Protein AF-A0A769UZX9-F1 (afdb_monomer_lite)

Organism: Escherichia coli (NCBI:txid562)

pLDDT: mean 79.29, std 15.83, range [40.47, 95.81]

Sequence (117 aa):
MFLEQRARLQSSISVSRTNDTASRFNRLGETQKKVIILLANEAAQRFKDLPSLTHSHLTMPFEQFSSQDKVSLMLGIKRLAELAAALPWEFPDYAAPRLEIQALRESQPPAPDGAVN

Foldseek 3Di:
DVVVVVVVVVVVVVVVVVVVVLVVLQPDDLVVQVQLLVQLQVQCVVPPPADRDDPVVSNDRLVPDDPRRNVSSVSSVVVVVVVVVVDDPDDDPVPPPPVVVVVVVPPDDDDPDDDDD

Radius of gyration: 25.11 Å; chains: 1; bounding box: 41×79×64 Å

Structure (mmCIF, N/CA/C/O backbone):
data_AF-A0A769UZX9-F1
#
_entry.id   AF-A0A769UZX9-F1
#
loop_
_atom_site.group_PDB
_atom_site.id
_atom_site.type_symbol
_atom_site.label_atom_id
_atom_site.label_alt_id
_atom_site.label_comp_id
_atom_site.label_asym_id
_atom_site.label_entity_id
_atom_site.label_seq_id
_atom_site.pdbx_PDB_ins_code
_atom_site.Cartn_x
_atom_site.Cartn_y
_atom_site.Cartn_z
_atom_site.occupancy
_atom_site.B_iso_or_equiv
_atom_site.auth_seq_id
_atom_site.auth_comp_id
_atom_site.auth_asym_id
_atom_site.auth_atom_id
_atom_site.pdbx_PDB_model_num
ATOM 1 N N . MET A 1 1 ? -11.303 30.445 16.606 1.00 62.53 1 MET A N 1
ATOM 2 C CA . MET A 1 1 ? -11.593 30.565 15.157 1.00 62.53 1 MET A CA 1
ATOM 3 C C . MET A 1 1 ? -10.493 30.001 14.251 1.00 62.53 1 MET A C 1
ATOM 5 O O . MET A 1 1 ? -10.783 29.066 13.518 1.00 62.53 1 MET A O 1
ATOM 9 N N . PHE A 1 2 ? -9.239 30.478 14.301 1.00 75.69 2 PHE A N 1
ATOM 10 C CA . PHE A 1 2 ? -8.169 29.979 13.408 1.00 75.69 2 PHE A CA 1
ATOM 11 C C . PHE A 1 2 ? -7.859 28.476 13.578 1.00 75.69 2 PHE A C 1
ATOM 13 O O . PHE A 1 2 ? -7.693 27.752 12.599 1.00 75.69 2 PHE A O 1
ATOM 20 N N . LEU A 1 3 ? -7.849 27.979 14.822 1.00 79.50 3 LEU A N 1
ATOM 21 C CA . LEU A 1 3 ? -7.608 26.560 15.123 1.00 79.50 3 LEU A CA 1
ATOM 22 C C . LEU A 1 3 ? -8.689 25.631 14.545 1.00 79.50 3 LEU A C 1
ATOM 24 O O . LEU A 1 3 ? -8.361 24.578 14.006 1.00 79.50 3 LEU A O 1
ATOM 28 N N . GLU A 1 4 ? -9.960 26.036 14.584 1.00 78.25 4 GLU A N 1
ATOM 29 C CA . GLU A 1 4 ? -11.067 25.258 14.009 1.00 78.25 4 GLU A CA 1
ATOM 30 C C . GLU A 1 4 ? -11.031 25.253 12.480 1.00 78.25 4 GLU A C 1
ATOM 32 O O . GLU A 1 4 ? -11.254 24.214 11.860 1.00 78.25 4 GLU A O 1
ATOM 37 N N . GLN A 1 5 ? -10.710 26.390 11.853 1.00 75.06 5 GLN A N 1
ATOM 38 C CA . GLN A 1 5 ? -10.542 26.464 10.399 1.00 75.06 5 GLN A CA 1
ATOM 39 C C . GLN A 1 5 ? -9.368 25.599 9.926 1.00 75.06 5 GLN A C 1
ATOM 41 O O . GLN A 1 5 ? -9.503 24.865 8.947 1.00 75.06 5 GLN A O 1
ATOM 46 N N . ARG A 1 6 ? -8.247 25.607 10.659 1.00 83.94 6 ARG A N 1
ATOM 47 C CA . ARG A 1 6 ? -7.102 24.729 10.389 1.00 83.94 6 ARG A CA 1
ATOM 48 C C . ARG A 1 6 ? -7.471 23.252 10.533 1.00 83.94 6 ARG A C 1
ATOM 50 O O . ARG A 1 6 ? -7.119 22.467 9.658 1.00 83.94 6 ARG A O 1
ATOM 57 N N . ALA A 1 7 ? -8.199 22.879 11.587 1.00 80.44 7 ALA A N 1
ATOM 58 C CA . ALA A 1 7 ? -8.655 21.504 11.789 1.00 80.44 7 ALA A CA 1
ATOM 59 C C . ALA A 1 7 ? -9.590 21.036 10.658 1.00 80.44 7 ALA A C 1
ATOM 61 O O . ALA A 1 7 ? -9.431 19.931 10.140 1.00 80.44 7 ALA A O 1
ATOM 62 N N . ARG A 1 8 ? -10.513 21.897 10.203 1.00 76.19 8 ARG A N 1
ATOM 63 C CA . ARG A 1 8 ? -11.393 21.615 9.053 1.00 76.19 8 ARG A CA 1
ATOM 64 C C . ARG A 1 8 ? -10.611 21.444 7.750 1.00 76.19 8 ARG A C 1
ATOM 66 O O . ARG A 1 8 ? -10.872 20.497 7.012 1.00 76.19 8 ARG A O 1
ATOM 73 N N . LEU A 1 9 ? -9.634 22.312 7.484 1.00 80.31 9 LEU A N 1
ATOM 74 C CA . LEU A 1 9 ? -8.758 22.205 6.312 1.00 80.31 9 LEU A CA 1
ATOM 75 C C . LEU A 1 9 ? -7.918 20.925 6.343 1.00 80.31 9 LEU A C 1
ATOM 77 O O . LEU A 1 9 ? -7.874 20.202 5.351 1.00 80.31 9 LEU A O 1
ATOM 81 N N . GLN A 1 10 ? -7.299 20.604 7.481 1.00 74.19 10 GLN A N 1
ATOM 82 C CA . GLN A 1 10 ? -6.534 19.366 7.641 1.00 74.19 10 GLN A CA 1
ATOM 83 C C . GLN A 1 10 ? -7.408 18.127 7.446 1.00 74.19 10 GLN A C 1
ATOM 85 O O . GLN A 1 10 ? -6.978 17.192 6.772 1.00 74.19 10 GLN A O 1
ATOM 90 N N . SER A 1 11 ? -8.633 18.132 7.975 1.00 70.19 11 SER A N 1
ATOM 91 C CA . SER A 1 11 ? -9.599 17.052 7.766 1.00 70.19 11 SER A CA 1
ATOM 92 C C . SER A 1 11 ? -9.962 16.905 6.285 1.00 70.19 11 SER A C 1
ATOM 94 O O . SER A 1 11 ? -9.799 15.827 5.722 1.00 70.19 11 SER A O 1
ATOM 96 N N . SER A 1 12 ? -10.330 17.999 5.610 1.00 63.50 12 SER A N 1
ATOM 97 C CA . SER A 1 12 ? -10.696 17.986 4.185 1.00 63.50 12 SER A CA 1
ATOM 98 C C . SER A 1 12 ? -9.555 17.499 3.278 1.00 63.50 12 SER A C 1
ATOM 100 O O . SER A 1 12 ? -9.758 16.659 2.395 1.00 63.50 12 SER A O 1
ATOM 102 N N . ILE A 1 13 ? -8.324 17.952 3.541 1.00 74.44 13 ILE A N 1
ATOM 103 C CA . ILE A 1 13 ? -7.129 17.505 2.811 1.00 74.44 13 ILE A CA 1
ATOM 104 C C . ILE A 1 13 ? -6.856 16.022 3.075 1.00 74.44 13 ILE A C 1
ATOM 106 O O . ILE A 1 13 ? -6.533 15.281 2.146 1.00 74.44 13 ILE A O 1
ATOM 110 N N . SER A 1 14 ? -6.992 15.580 4.327 1.00 66.62 14 SER A N 1
ATOM 111 C CA . SER A 1 14 ? -6.783 14.178 4.696 1.00 66.62 14 SER A CA 1
ATOM 112 C C . SER A 1 14 ? -7.794 13.271 4.001 1.00 66.62 14 SER A C 1
ATOM 114 O O . SER A 1 14 ? -7.386 12.277 3.414 1.00 66.62 14 SER A O 1
ATOM 116 N N . VAL A 1 15 ? -9.075 13.657 3.985 1.00 68.19 15 VAL A N 1
ATOM 117 C CA . VAL A 1 15 ? -10.159 12.932 3.301 1.00 68.19 15 VAL A CA 1
ATOM 118 C C . VAL A 1 15 ? -9.928 12.873 1.790 1.00 68.19 15 VAL A C 1
ATOM 120 O O . VAL A 1 15 ? -10.098 11.823 1.176 1.00 68.19 15 VAL A O 1
ATOM 123 N N . SER A 1 16 ? -9.487 13.975 1.180 1.00 66.50 16 SER A N 1
ATOM 124 C CA . SER A 1 16 ? -9.192 14.008 -0.258 1.00 66.50 16 SER A CA 1
ATOM 125 C C . SER A 1 16 ? -8.027 13.077 -0.620 1.00 66.50 16 SER A C 1
ATOM 127 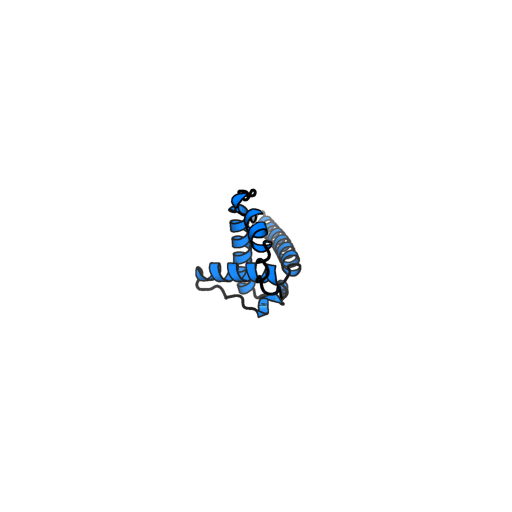O O . SER A 1 16 ? -8.099 12.338 -1.599 1.00 66.50 16 SER A O 1
ATOM 129 N N . ARG A 1 17 ? -6.965 13.060 0.198 1.00 69.06 17 ARG A N 1
ATOM 130 C CA . ARG A 1 17 ? -5.795 12.188 -0.006 1.00 69.06 17 ARG A CA 1
ATOM 131 C C . ARG A 1 17 ? -6.095 10.712 0.235 1.00 69.06 17 ARG A C 1
ATOM 133 O O . ARG A 1 17 ? -5.590 9.865 -0.501 1.00 69.06 17 ARG A O 1
ATOM 140 N N . THR A 1 18 ? -6.885 10.385 1.255 1.00 67.12 18 THR A N 1
ATOM 141 C CA . THR A 1 18 ? -7.283 8.995 1.506 1.00 67.12 18 THR A CA 1
ATOM 142 C C . THR A 1 18 ? -8.203 8.477 0.408 1.00 67.12 18 THR A C 1
ATOM 144 O O . THR A 1 18 ? -8.027 7.337 -0.007 1.00 67.12 18 THR A O 1
ATOM 147 N N . ASN A 1 19 ? -9.098 9.311 -0.131 1.00 71.00 19 ASN A N 1
ATOM 148 C CA . ASN A 1 19 ? -9.940 8.954 -1.275 1.00 71.00 19 ASN A CA 1
ATOM 149 C C . ASN A 1 19 ? -9.112 8.689 -2.553 1.00 71.00 19 ASN A C 1
ATOM 151 O O . ASN A 1 19 ? -9.324 7.684 -3.236 1.00 71.00 19 ASN A O 1
ATOM 155 N N . ASP A 1 20 ? -8.100 9.522 -2.834 1.00 83.25 20 ASP A N 1
ATOM 156 C CA . ASP A 1 20 ? -7.156 9.275 -3.939 1.00 83.25 20 ASP A CA 1
ATOM 157 C C . ASP A 1 20 ? -6.386 7.956 -3.747 1.00 83.25 20 ASP A C 1
ATOM 159 O O . ASP A 1 20 ? -6.302 7.128 -4.655 1.00 83.25 20 ASP A O 1
ATOM 163 N N . THR A 1 21 ? -5.883 7.713 -2.535 1.00 84.56 21 THR A N 1
ATOM 164 C CA . THR A 1 21 ? -5.135 6.489 -2.208 1.00 84.56 21 THR A CA 1
ATOM 165 C C . THR A 1 21 ? -6.006 5.240 -2.347 1.00 84.56 21 THR A C 1
ATOM 167 O O . THR A 1 21 ? -5.566 4.258 -2.943 1.00 84.56 21 THR A O 1
ATOM 170 N N . ALA A 1 22 ? -7.247 5.286 -1.854 1.00 86.75 22 ALA A N 1
ATOM 171 C CA . ALA A 1 22 ? -8.215 4.197 -1.957 1.00 86.75 22 ALA A CA 1
ATOM 172 C C . ALA A 1 22 ? -8.522 3.861 -3.421 1.00 86.75 22 ALA A C 1
ATOM 174 O O . ALA A 1 22 ? -8.373 2.716 -3.853 1.00 86.75 22 ALA A O 1
ATOM 175 N N . SER A 1 23 ? -8.840 4.886 -4.216 1.00 88.31 23 SER A N 1
ATOM 176 C CA . SER A 1 23 ? -9.125 4.750 -5.646 1.00 88.31 23 SER A CA 1
ATOM 177 C C . SER A 1 23 ? -7.948 4.149 -6.412 1.00 88.31 23 SER A C 1
ATOM 179 O O . SER A 1 23 ? -8.132 3.277 -7.262 1.00 88.31 23 SER A O 1
ATOM 181 N N . ARG A 1 24 ? -6.722 4.586 -6.107 1.00 90.38 24 ARG A N 1
ATOM 182 C CA . ARG A 1 24 ? -5.504 4.076 -6.746 1.00 90.38 24 ARG A CA 1
ATOM 183 C C . ARG A 1 24 ? -5.206 2.643 -6.333 1.00 90.38 24 ARG A C 1
ATOM 185 O O . ARG A 1 24 ? -4.927 1.833 -7.208 1.00 90.38 24 ARG A O 1
ATOM 192 N N . PHE A 1 25 ? -5.315 2.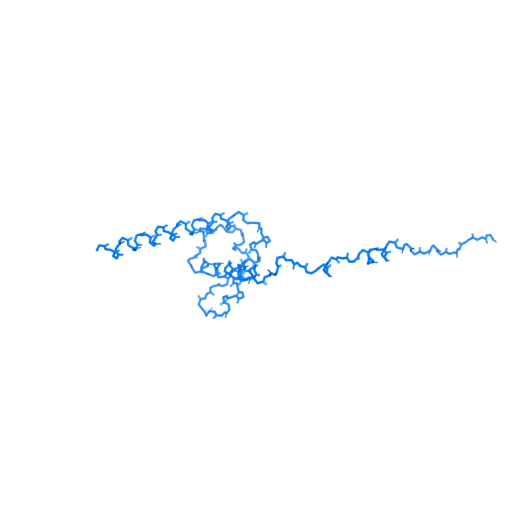316 -5.046 1.00 91.31 25 PHE A N 1
ATOM 193 C CA . PHE A 1 25 ? -5.110 0.955 -4.549 1.00 91.31 25 PHE A CA 1
ATOM 194 C C . PHE A 1 25 ? -6.110 -0.032 -5.160 1.00 91.31 25 PHE A C 1
ATOM 196 O O . PHE A 1 25 ? -5.724 -1.112 -5.605 1.00 91.31 25 PHE A O 1
ATOM 203 N N . ASN A 1 26 ? -7.384 0.356 -5.249 1.00 92.75 26 ASN A N 1
ATOM 204 C CA . ASN A 1 26 ? -8.440 -0.486 -5.805 1.00 92.75 26 ASN A CA 1
ATOM 205 C C . ASN A 1 26 ? -8.213 -0.827 -7.289 1.00 92.75 26 ASN A C 1
ATOM 207 O O . ASN A 1 26 ? -8.604 -1.910 -7.719 1.00 92.75 26 ASN A O 1
ATOM 211 N N . ARG A 1 27 ? -7.531 0.043 -8.048 1.00 93.56 27 ARG A N 1
ATOM 212 C CA . ARG A 1 27 ? -7.166 -0.178 -9.461 1.00 93.56 27 ARG A CA 1
ATOM 213 C C . ARG A 1 27 ? -5.951 -1.086 -9.664 1.00 93.56 27 ARG A C 1
ATOM 215 O O . ARG A 1 27 ? -5.701 -1.498 -10.793 1.00 93.56 27 ARG A O 1
ATOM 222 N N . LEU A 1 28 ? -5.177 -1.368 -8.615 1.00 93.38 28 LEU A N 1
ATOM 223 C CA . LEU A 1 28 ? -3.982 -2.201 -8.732 1.00 93.38 28 LEU A CA 1
ATOM 224 C C . LEU A 1 28 ? -4.344 -3.660 -9.017 1.00 93.38 28 LEU A C 1
ATOM 226 O O . LEU A 1 28 ? -5.283 -4.214 -8.439 1.00 93.38 28 LEU A O 1
ATOM 230 N N . GLY A 1 29 ? -3.538 -4.300 -9.863 1.00 93.19 29 GLY A N 1
ATOM 231 C CA . GLY A 1 29 ? -3.604 -5.741 -10.081 1.00 93.19 29 GLY A CA 1
ATOM 232 C C . GLY A 1 29 ? -3.118 -6.5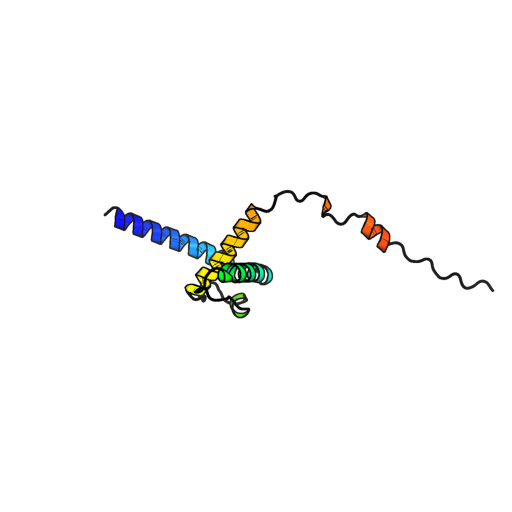27 -8.860 1.00 93.19 29 GLY A C 1
ATOM 233 O O . GLY A 1 29 ? -2.421 -6.001 -7.989 1.00 93.19 29 GLY A O 1
ATOM 234 N N . GLU A 1 30 ? -3.438 -7.818 -8.809 1.00 93.00 30 GLU A N 1
ATOM 235 C CA . GLU A 1 30 ? -3.105 -8.680 -7.669 1.00 93.00 30 GLU A CA 1
ATOM 236 C C . GLU A 1 30 ? -1.597 -8.709 -7.367 1.00 93.00 30 GLU A C 1
ATOM 238 O O . GLU A 1 30 ? -1.197 -8.556 -6.215 1.00 93.00 30 GLU A O 1
ATOM 243 N N . THR A 1 31 ? -0.745 -8.816 -8.392 1.00 93.12 31 THR A N 1
ATOM 244 C CA . THR A 1 31 ? 0.721 -8.805 -8.236 1.00 93.12 31 THR A CA 1
ATOM 245 C C . THR A 1 31 ? 1.219 -7.521 -7.576 1.00 93.12 31 THR A C 1
ATOM 247 O O . THR A 1 31 ? 2.0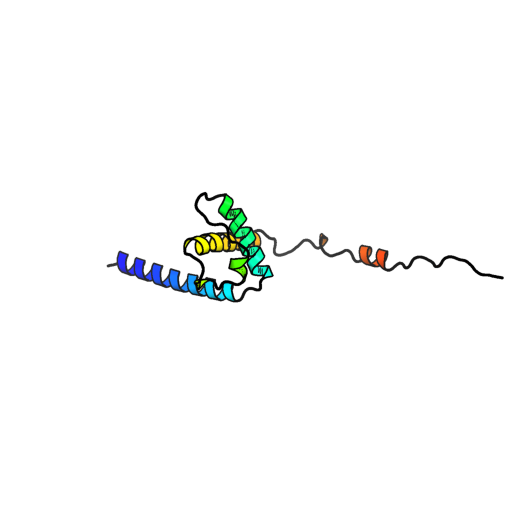48 -7.565 -6.672 1.00 93.12 31 THR A O 1
ATOM 250 N N . GLN A 1 32 ? 0.680 -6.369 -7.981 1.00 93.12 32 GLN A N 1
ATOM 251 C CA . GLN A 1 32 ? 1.051 -5.071 -7.412 1.00 93.12 32 GLN A CA 1
ATOM 252 C C . GLN A 1 32 ? 0.600 -4.971 -5.950 1.00 93.12 32 GLN A C 1
ATOM 254 O O . GLN A 1 32 ? 1.369 -4.545 -5.089 1.00 93.12 32 GLN A O 1
ATOM 259 N N . LYS A 1 33 ? -0.619 -5.434 -5.645 1.00 94.88 33 LYS A N 1
ATOM 260 C CA . LYS A 1 33 ? -1.130 -5.495 -4.269 1.00 94.88 33 LYS A CA 1
ATOM 261 C C . LYS A 1 33 ? -0.295 -6.425 -3.385 1.00 94.88 33 LYS A C 1
ATOM 263 O O . LYS A 1 33 ? -0.013 -6.062 -2.248 1.00 94.88 33 LYS A O 1
ATOM 268 N N . LYS A 1 34 ? 0.165 -7.571 -3.904 1.00 95.81 34 LYS A N 1
ATOM 269 C CA . LYS A 1 34 ? 1.062 -8.499 -3.188 1.00 95.81 34 LYS A CA 1
ATOM 270 C C . LYS A 1 34 ? 2.360 -7.822 -2.766 1.00 95.81 34 LYS A C 1
ATOM 272 O O . LYS A 1 34 ? 2.753 -7.963 -1.613 1.00 95.81 34 LYS A O 1
ATOM 277 N N . VAL A 1 35 ? 2.991 -7.062 -3.662 1.00 94.75 35 VAL A N 1
ATOM 278 C CA . VAL A 1 35 ? 4.220 -6.316 -3.340 1.00 94.75 35 VAL A CA 1
ATOM 279 C C . VAL A 1 35 ? 3.968 -5.321 -2.207 1.00 94.75 35 VAL A C 1
ATOM 281 O O . VAL A 1 35 ? 4.725 -5.289 -1.241 1.00 94.75 35 VAL A O 1
ATOM 284 N N . ILE A 1 36 ? 2.880 -4.551 -2.281 1.00 94.88 36 ILE A N 1
ATOM 285 C CA . ILE A 1 36 ? 2.532 -3.581 -1.233 1.00 94.88 36 ILE A CA 1
ATOM 286 C C . ILE A 1 36 ? 2.277 -4.281 0.105 1.00 94.88 36 ILE A C 1
ATOM 288 O O . ILE A 1 36 ? 2.781 -3.826 1.127 1.00 94.88 36 ILE A O 1
ATOM 292 N N . ILE A 1 37 ? 1.529 -5.387 0.109 1.00 95.06 37 ILE A N 1
ATOM 293 C CA . ILE A 1 37 ? 1.235 -6.168 1.319 1.00 95.06 37 ILE A CA 1
ATOM 294 C C . ILE A 1 37 ? 2.508 -6.774 1.920 1.00 95.06 37 ILE A C 1
ATOM 296 O O . ILE A 1 37 ? 2.687 -6.739 3.135 1.00 95.06 37 ILE A O 1
ATOM 300 N N . LEU A 1 38 ? 3.420 -7.286 1.093 1.00 95.44 38 LEU A N 1
ATOM 301 C CA . LEU A 1 38 ? 4.701 -7.816 1.556 1.00 95.44 38 LEU A CA 1
ATOM 302 C C . LEU A 1 38 ? 5.524 -6.729 2.260 1.00 95.44 38 LEU A C 1
ATOM 304 O O . LEU A 1 38 ? 6.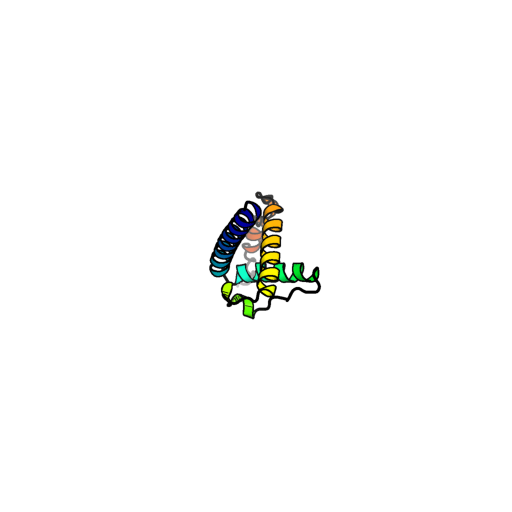003 -6.940 3.372 1.00 95.44 38 LEU A O 1
ATOM 308 N N . LEU A 1 39 ? 5.639 -5.555 1.633 1.00 94.56 39 LEU A N 1
ATOM 309 C CA . LEU A 1 39 ? 6.343 -4.405 2.202 1.00 94.56 39 LEU A CA 1
ATOM 310 C C . LEU A 1 39 ? 5.653 -3.875 3.464 1.00 94.56 39 LEU A C 1
ATOM 312 O O . LEU A 1 39 ? 6.327 -3.477 4.411 1.00 94.56 39 LEU A O 1
ATOM 316 N N . ALA A 1 40 ? 4.319 -3.883 3.494 1.00 95.06 40 ALA A N 1
ATOM 317 C CA . ALA A 1 40 ? 3.540 -3.526 4.674 1.00 95.06 40 ALA A CA 1
ATOM 318 C C . ALA A 1 40 ? 3.863 -4.455 5.845 1.00 95.06 40 ALA A C 1
ATOM 320 O O . ALA A 1 40 ? 4.129 -3.975 6.942 1.00 95.06 40 ALA A O 1
ATOM 321 N N . ASN A 1 41 ? 3.897 -5.766 5.602 1.00 94.81 41 ASN A N 1
ATOM 322 C CA . ASN A 1 41 ? 4.173 -6.762 6.631 1.00 94.81 41 ASN A CA 1
ATOM 323 C C . ASN A 1 41 ? 5.615 -6.694 7.138 1.00 94.81 41 ASN A C 1
ATOM 325 O O . ASN A 1 41 ? 5.813 -6.736 8.348 1.00 94.81 41 ASN A O 1
ATOM 329 N N . GLU A 1 42 ? 6.613 -6.543 6.256 1.00 94.00 42 GLU A N 1
ATOM 330 C CA . GLU A 1 42 ? 8.009 -6.336 6.684 1.00 94.00 42 GLU A CA 1
ATOM 331 C C . GLU A 1 42 ? 8.122 -5.096 7.567 1.00 94.00 42 GLU A C 1
ATOM 333 O O . GLU A 1 42 ? 8.693 -5.144 8.655 1.00 94.00 42 GLU A O 1
ATOM 338 N N . ALA A 1 43 ? 7.518 -3.988 7.145 1.00 90.94 43 ALA A N 1
ATOM 339 C CA . ALA A 1 43 ? 7.624 -2.753 7.894 1.00 90.94 43 ALA A CA 1
ATOM 340 C C . ALA A 1 43 ? 6.839 -2.807 9.213 1.00 90.94 43 ALA A C 1
ATOM 342 O O . ALA A 1 43 ? 7.293 -2.244 10.212 1.00 90.94 43 ALA A O 1
ATOM 343 N N . ALA A 1 44 ? 5.701 -3.508 9.236 1.00 89.50 44 ALA A N 1
ATOM 344 C CA . ALA A 1 44 ? 4.891 -3.725 10.428 1.00 89.50 44 ALA A CA 1
ATOM 345 C C . ALA A 1 44 ? 5.629 -4.544 11.494 1.00 89.50 44 ALA A C 1
ATOM 347 O O . ALA A 1 44 ? 5.395 -4.302 12.670 1.00 89.50 44 ALA A O 1
ATOM 348 N N . GLN A 1 45 ? 6.595 -5.407 11.142 1.00 87.88 45 GLN A N 1
ATOM 349 C CA . GLN A 1 45 ? 7.415 -6.129 12.136 1.00 87.88 45 GLN A CA 1
ATOM 350 C C . GLN A 1 45 ? 8.162 -5.197 13.102 1.00 87.88 45 GLN A C 1
ATOM 352 O O . GLN A 1 45 ? 8.516 -5.599 14.209 1.00 87.88 45 GLN A O 1
ATOM 357 N N . ARG A 1 46 ? 8.398 -3.940 12.709 1.00 87.62 46 ARG A N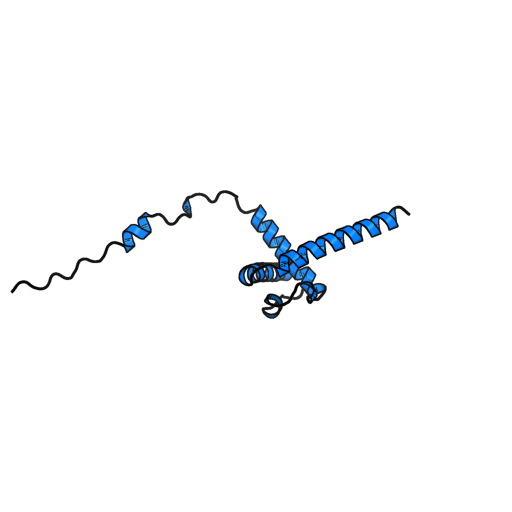 1
ATOM 358 C CA . ARG A 1 46 ? 9.054 -2.930 13.554 1.00 87.62 46 ARG A CA 1
ATOM 359 C C . ARG A 1 46 ? 8.098 -2.271 14.554 1.00 87.62 46 ARG A C 1
ATOM 361 O O . ARG A 1 46 ? 8.553 -1.537 15.428 1.00 87.62 46 ARG A O 1
ATOM 368 N N . PHE A 1 47 ? 6.795 -2.528 14.443 1.00 86.00 47 PHE A N 1
ATOM 369 C CA . PHE A 1 47 ? 5.742 -1.954 15.273 1.00 86.00 47 PHE A CA 1
ATOM 370 C C . PHE A 1 47 ? 4.941 -3.080 15.937 1.00 86.00 47 PHE A C 1
ATOM 372 O O . PHE A 1 47 ? 4.285 -3.865 15.264 1.00 86.00 47 PHE A O 1
ATOM 379 N N . LYS A 1 48 ? 4.961 -3.156 17.273 1.00 77.94 48 LYS A N 1
ATOM 380 C CA . LYS A 1 48 ? 4.331 -4.265 18.020 1.00 77.94 48 LYS A CA 1
ATOM 381 C C . LYS A 1 48 ? 2.810 -4.376 17.848 1.00 77.94 48 LYS A C 1
ATOM 383 O O . LYS A 1 48 ? 2.277 -5.462 18.037 1.00 77.94 48 LYS A O 1
ATOM 388 N N . ASP A 1 49 ? 2.142 -3.290 17.467 1.00 85.44 49 ASP A N 1
ATOM 389 C CA . ASP A 1 49 ? 0.677 -3.189 17.496 1.00 85.44 49 ASP A CA 1
ATOM 390 C C . ASP A 1 49 ? 0.030 -3.169 16.102 1.00 85.44 49 ASP A C 1
ATOM 392 O O . ASP A 1 49 ? -1.167 -2.899 15.982 1.00 85.44 49 ASP A O 1
ATOM 396 N N . LEU A 1 50 ? 0.804 -3.403 15.034 1.00 87.81 50 LEU A N 1
ATOM 397 C CA . LEU A 1 50 ? 0.272 -3.385 13.672 1.00 87.81 50 LEU A CA 1
ATOM 398 C C . LEU A 1 50 ? -0.117 -4.788 13.189 1.00 87.81 50 LEU A C 1
ATOM 400 O O . LEU A 1 50 ? 0.694 -5.715 13.272 1.00 87.81 50 LEU A O 1
ATOM 404 N N . PRO A 1 51 ? -1.337 -4.958 12.642 1.00 90.12 51 PRO A N 1
ATOM 405 C CA . PRO A 1 51 ? -1.770 -6.235 12.104 1.00 90.12 51 PRO A CA 1
ATOM 406 C C . PRO A 1 51 ? -0.993 -6.575 10.832 1.00 90.12 51 PRO A C 1
ATOM 408 O O . PRO A 1 51 ? -0.655 -5.702 10.024 1.00 90.12 51 PRO A O 1
ATOM 411 N N . SER A 1 52 ? -0.744 -7.871 10.649 1.00 91.94 52 SER A N 1
ATOM 412 C CA . SER A 1 52 ? -0.210 -8.414 9.402 1.00 91.94 52 SER A CA 1
ATOM 413 C C . SER A 1 52 ? -1.331 -8.598 8.385 1.00 91.94 52 SER A C 1
ATOM 415 O O . SER A 1 52 ? -2.353 -9.223 8.665 1.00 91.94 52 SER A O 1
ATOM 417 N N . LEU A 1 53 ? -1.109 -8.100 7.176 1.00 93.69 53 LEU A N 1
ATOM 418 C CA . LEU A 1 53 ? -2.023 -8.234 6.054 1.00 93.69 53 LEU A CA 1
ATOM 419 C C . LEU A 1 53 ? -1.848 -9.610 5.400 1.00 93.69 53 LEU A C 1
ATOM 421 O O . LEU A 1 53 ? -0.755 -10.011 5.001 1.00 93.69 53 LEU A O 1
ATOM 425 N N . THR A 1 54 ? -2.941 -10.350 5.285 1.00 92.75 54 THR A N 1
ATOM 426 C CA . THR A 1 54 ? -2.989 -11.706 4.715 1.00 92.75 54 THR A CA 1
ATOM 427 C C . THR A 1 54 ? -3.502 -11.715 3.270 1.00 92.75 54 THR A C 1
ATOM 429 O O . THR A 1 54 ? -3.929 -10.692 2.735 1.00 92.75 54 THR A O 1
ATOM 432 N N . HIS A 1 55 ? -3.533 -12.896 2.643 1.00 89.81 55 HIS A N 1
ATOM 433 C CA . HIS A 1 55 ? -4.043 -13.090 1.280 1.00 89.81 55 HIS A CA 1
ATOM 434 C C . HIS A 1 55 ? -5.482 -12.579 1.070 1.00 89.81 55 HIS A C 1
ATOM 436 O O . HIS A 1 55 ? -5.802 -12.094 -0.012 1.00 89.81 55 HIS A O 1
ATOM 442 N N . SER A 1 56 ? -6.349 -12.628 2.089 1.00 91.38 56 SER A N 1
ATOM 443 C CA . SER A 1 56 ? -7.734 -12.136 1.984 1.00 91.38 56 SER A CA 1
ATOM 444 C C . SER A 1 56 ? -7.819 -10.640 1.667 1.00 91.38 56 SER A C 1
ATOM 446 O O . SER A 1 56 ? -8.796 -10.187 1.077 1.00 91.38 56 SER A O 1
ATOM 448 N N . HIS A 1 57 ? -6.781 -9.873 2.002 1.00 93.25 57 HIS A N 1
ATOM 449 C CA . HIS A 1 57 ? -6.714 -8.438 1.737 1.00 93.25 57 HIS A CA 1
ATOM 450 C C . HIS A 1 57 ? -6.424 -8.113 0.262 1.00 93.25 57 HIS A C 1
ATOM 452 O O . HIS A 1 57 ? -6.603 -6.975 -0.158 1.00 93.25 57 HIS A O 1
ATOM 458 N N . LEU A 1 58 ? -6.003 -9.087 -0.557 1.00 92.31 58 LEU A N 1
ATOM 459 C CA . LEU A 1 58 ? -5.712 -8.864 -1.982 1.00 92.31 58 LEU A CA 1
ATOM 460 C C . LEU A 1 58 ? -6.971 -8.581 -2.807 1.00 92.31 58 LEU A C 1
ATOM 462 O O . LEU A 1 58 ? -6.956 -7.743 -3.712 1.00 92.31 58 LEU A O 1
ATOM 466 N N . THR A 1 59 ? -8.056 -9.283 -2.486 1.00 91.38 59 THR A N 1
ATOM 467 C CA . THR A 1 59 ? -9.355 -9.163 -3.161 1.00 91.38 59 THR A CA 1
ATOM 468 C C . THR A 1 59 ? -10.263 -8.132 -2.500 1.00 91.38 59 THR A C 1
ATOM 470 O O . THR A 1 59 ? -11.295 -7.773 -3.059 1.00 91.38 59 THR A O 1
ATOM 473 N N . MET A 1 60 ? -9.889 -7.655 -1.313 1.00 92.44 60 MET A N 1
ATOM 474 C CA . MET A 1 60 ? -10.667 -6.694 -0.546 1.00 92.44 60 MET A CA 1
ATOM 475 C C . MET A 1 60 ? -10.477 -5.274 -1.114 1.00 92.44 60 MET A C 1
ATOM 477 O O . MET A 1 60 ? -9.343 -4.871 -1.395 1.00 92.44 60 MET A O 1
ATOM 481 N N . PRO A 1 61 ? -11.554 -4.492 -1.301 1.00 92.00 61 PRO A N 1
ATOM 482 C CA . PRO A 1 61 ? -11.441 -3.072 -1.609 1.00 92.00 61 PRO A CA 1
ATOM 483 C C . PRO A 1 61 ? -10.956 -2.300 -0.377 1.00 92.00 61 PRO A C 1
ATOM 485 O O . PRO A 1 61 ? -11.301 -2.643 0.754 1.00 92.00 61 PRO A O 1
ATOM 488 N N . PHE A 1 62 ? -10.174 -1.241 -0.590 1.00 91.12 62 PHE A N 1
ATOM 489 C CA . PHE A 1 62 ? -9.529 -0.443 0.459 1.00 91.12 62 PHE A CA 1
ATOM 490 C C . PHE A 1 62 ? -10.493 -0.008 1.571 1.00 91.12 62 PHE A C 1
ATOM 492 O O . PHE A 1 62 ? -10.142 0.031 2.747 1.00 91.12 62 PHE A O 1
ATOM 499 N N . GLU A 1 63 ? -11.730 0.318 1.215 1.00 91.62 63 GLU A N 1
ATOM 500 C CA . GLU A 1 63 ? -12.764 0.807 2.118 1.00 91.62 63 GLU A CA 1
ATOM 501 C C . GLU A 1 63 ? -13.096 -0.209 3.216 1.00 91.62 63 GLU A C 1
ATOM 503 O O . GLU A 1 63 ? -13.312 0.199 4.360 1.00 91.62 63 GLU A O 1
ATOM 508 N N . GLN A 1 64 ? -13.059 -1.504 2.887 1.00 93.12 64 GLN A N 1
ATOM 509 C CA . GLN A 1 64 ? -13.390 -2.615 3.785 1.00 93.12 64 GLN A CA 1
ATOM 510 C C . GLN A 1 64 ? -12.272 -2.956 4.779 1.00 93.12 64 GLN A C 1
ATOM 512 O O . GLN A 1 64 ? -12.512 -3.697 5.729 1.00 93.12 64 GLN A O 1
ATOM 517 N N . PHE A 1 65 ? -11.072 -2.396 4.607 1.00 92.94 65 PHE A N 1
ATOM 518 C CA . PHE A 1 65 ? -9.975 -2.597 5.548 1.00 92.94 65 PHE A CA 1
ATOM 519 C C . PHE A 1 65 ? -10.309 -1.936 6.887 1.00 92.94 65 PHE A C 1
ATOM 521 O O . PHE A 1 65 ? -10.845 -0.815 6.931 1.00 92.94 65 PHE A O 1
ATOM 528 N N . SER A 1 66 ? -9.931 -2.592 7.986 1.00 93.19 66 SER A N 1
ATOM 529 C CA . SER A 1 66 ? -10.013 -1.971 9.304 1.00 93.19 66 SER A CA 1
ATOM 530 C C . SER A 1 66 ? -9.085 -0.754 9.383 1.00 93.19 66 SER A C 1
ATOM 532 O O . SER A 1 66 ? -8.169 -0.576 8.575 1.00 93.19 66 SER A O 1
ATOM 534 N N . SER A 1 67 ? -9.302 0.113 10.372 1.00 91.44 67 SER A N 1
ATOM 535 C CA . SER A 1 67 ? -8.432 1.276 10.573 1.00 91.44 67 SER A CA 1
ATOM 536 C C . SER A 1 67 ? -6.971 0.874 10.791 1.00 91.44 67 SER A C 1
ATOM 538 O O . SER A 1 67 ? -6.082 1.555 10.290 1.00 91.44 67 SER A O 1
ATOM 540 N N . GLN A 1 68 ? -6.714 -0.237 11.489 1.00 91.81 68 GLN A N 1
ATOM 541 C CA . GLN A 1 68 ? -5.353 -0.726 11.709 1.00 91.81 68 GLN A CA 1
ATOM 542 C C . GLN A 1 68 ? -4.752 -1.334 10.435 1.00 91.81 68 GLN A C 1
ATOM 544 O O . GLN A 1 68 ? -3.608 -1.026 10.104 1.00 91.81 68 GLN A O 1
ATOM 549 N N . ASP A 1 69 ? -5.534 -2.091 9.660 1.00 93.75 69 ASP A N 1
ATOM 550 C CA . ASP A 1 69 ? -5.070 -2.648 8.381 1.00 93.75 69 ASP A CA 1
ATOM 551 C C . ASP A 1 69 ? -4.724 -1.541 7.381 1.00 93.75 69 ASP A C 1
ATOM 553 O O . ASP A 1 69 ? -3.734 -1.637 6.657 1.00 93.75 69 ASP A O 1
ATOM 557 N N . LYS A 1 70 ? -5.495 -0.444 7.372 1.00 93.69 70 LYS A N 1
ATOM 558 C CA . LYS A 1 70 ? -5.197 0.749 6.563 1.00 93.69 70 LYS A CA 1
ATOM 559 C C . LYS A 1 70 ? -3.857 1.373 6.948 1.00 93.69 70 LYS A C 1
ATOM 561 O O . LYS A 1 70 ? -3.119 1.793 6.059 1.00 93.69 70 LYS A O 1
ATOM 566 N N . VAL A 1 71 ? -3.515 1.413 8.237 1.00 92.75 71 VAL A N 1
ATOM 567 C CA . VAL A 1 71 ? -2.214 1.926 8.700 1.00 92.75 71 VAL A CA 1
ATOM 568 C C . VAL A 1 71 ? -1.076 1.013 8.244 1.00 92.75 71 VAL A C 1
ATOM 570 O O . VAL A 1 71 ? -0.109 1.513 7.665 1.00 92.75 71 VAL A O 1
ATOM 573 N N . SER A 1 72 ? -1.205 -0.306 8.422 1.00 93.75 72 SER A N 1
ATOM 574 C CA . SER A 1 72 ? -0.228 -1.276 7.905 1.00 93.75 72 SER A CA 1
ATOM 575 C C . SER A 1 72 ? -0.052 -1.128 6.391 1.00 93.75 72 SER A C 1
ATOM 577 O O . SER A 1 72 ? 1.068 -1.030 5.890 1.00 93.75 72 SER A O 1
ATOM 579 N N . LEU A 1 73 ? -1.155 -1.015 5.648 1.00 94.62 73 LEU A N 1
ATOM 580 C CA . LEU A 1 73 ? -1.134 -0.862 4.196 1.00 94.62 73 LEU A CA 1
ATOM 581 C C . LEU A 1 73 ? -0.437 0.434 3.761 1.00 94.62 73 LEU A C 1
ATOM 583 O O . LEU A 1 73 ? 0.397 0.421 2.854 1.00 94.62 73 LEU A O 1
ATOM 587 N N . MET A 1 74 ? -0.734 1.552 4.428 1.00 93.25 74 MET A N 1
ATOM 588 C CA . MET A 1 74 ? -0.071 2.832 4.176 1.00 93.25 74 MET A CA 1
ATOM 589 C C . MET A 1 74 ? 1.437 2.768 4.422 1.00 93.25 74 MET A C 1
ATOM 591 O O . MET A 1 74 ? 2.201 3.411 3.700 1.00 93.25 74 MET A O 1
ATOM 595 N N . LEU A 1 75 ? 1.881 1.982 5.404 1.00 92.88 75 LEU A N 1
ATOM 596 C CA . LEU A 1 75 ? 3.300 1.767 5.661 1.00 92.88 75 LEU A CA 1
ATOM 597 C C . LEU A 1 75 ? 3.975 1.030 4.495 1.00 92.88 75 LEU A C 1
ATOM 599 O O . LEU A 1 75 ? 5.055 1.435 4.064 1.00 92.88 75 LEU A O 1
ATOM 603 N N . GLY A 1 76 ? 3.309 0.025 3.920 1.00 93.44 76 GLY A N 1
ATOM 604 C CA . GLY A 1 76 ? 3.772 -0.652 2.704 1.00 93.44 76 GLY A CA 1
ATOM 605 C C . GLY A 1 76 ? 3.860 0.283 1.498 1.00 93.44 76 GLY A C 1
ATOM 606 O O . GLY A 1 76 ? 4.868 0.292 0.794 1.00 93.44 76 GLY A O 1
ATOM 607 N N . ILE A 1 77 ? 2.852 1.141 1.298 1.00 93.12 77 ILE A N 1
ATOM 608 C CA . ILE A 1 77 ? 2.862 2.164 0.237 1.00 93.12 77 ILE A CA 1
ATOM 609 C C . ILE A 1 77 ? 4.034 3.135 0.431 1.00 93.12 77 ILE A C 1
ATOM 611 O O . ILE A 1 77 ? 4.737 3.458 -0.527 1.00 93.12 77 ILE A O 1
ATOM 615 N N . LYS A 1 78 ? 4.281 3.574 1.670 1.00 93.12 78 LYS A N 1
ATOM 616 C CA . LYS A 1 78 ? 5.417 4.439 2.000 1.00 93.12 78 LYS A CA 1
ATOM 617 C C . LYS A 1 78 ? 6.749 3.760 1.672 1.00 93.12 78 LYS A C 1
ATOM 619 O O . LYS A 1 78 ? 7.595 4.381 1.037 1.00 93.12 78 LYS A O 1
ATOM 624 N N . ARG A 1 79 ? 6.921 2.488 2.044 1.00 92.81 79 ARG A N 1
ATOM 625 C CA . ARG A 1 79 ? 8.133 1.716 1.727 1.00 92.81 79 ARG A CA 1
ATOM 626 C C . ARG A 1 79 ? 8.356 1.560 0.234 1.00 92.81 79 ARG A C 1
ATOM 628 O O . ARG A 1 79 ? 9.481 1.715 -0.224 1.00 92.81 79 ARG A O 1
ATOM 635 N N . LEU A 1 80 ? 7.295 1.308 -0.526 1.00 92.62 80 LEU A N 1
ATOM 636 C CA . LEU A 1 80 ? 7.391 1.234 -1.979 1.00 92.62 80 LEU A CA 1
ATOM 637 C C . LEU A 1 80 ? 7.847 2.571 -2.580 1.00 92.62 80 LEU A C 1
ATOM 639 O O . LEU A 1 80 ? 8.696 2.580 -3.464 1.00 92.62 80 LEU A O 1
ATOM 643 N N . ALA A 1 81 ? 7.326 3.695 -2.081 1.00 89.62 81 ALA A N 1
ATOM 644 C CA . ALA A 1 81 ? 7.745 5.023 -2.523 1.00 89.62 81 ALA A CA 1
ATOM 645 C C . ALA A 1 81 ? 9.213 5.324 -2.167 1.00 89.62 81 ALA A C 1
ATOM 647 O O . ALA A 1 81 ? 9.938 5.870 -2.992 1.00 89.62 81 ALA A O 1
ATOM 648 N N . GLU A 1 82 ? 9.663 4.938 -0.969 1.00 91.81 82 GLU A N 1
ATOM 649 C CA . GLU A 1 82 ? 11.068 5.057 -0.553 1.00 91.81 82 GLU A CA 1
ATOM 650 C C . GLU A 1 82 ? 11.993 4.223 -1.451 1.00 91.81 82 GLU A C 1
ATOM 652 O O . GLU A 1 82 ? 13.022 4.723 -1.898 1.00 91.81 82 GLU A O 1
ATOM 657 N N . LEU A 1 83 ? 11.609 2.981 -1.768 1.00 89.62 83 LEU A N 1
ATOM 658 C CA . LEU A 1 83 ? 12.360 2.120 -2.684 1.00 89.62 83 LEU A CA 1
ATOM 659 C C . LEU A 1 83 ? 12.412 2.706 -4.095 1.00 89.62 83 LEU A C 1
ATOM 661 O O . LEU A 1 83 ? 13.481 2.760 -4.690 1.00 89.62 83 LEU A O 1
ATOM 665 N N . ALA A 1 84 ? 11.283 3.188 -4.614 1.00 87.31 84 ALA A N 1
ATOM 666 C CA . ALA A 1 84 ? 11.231 3.825 -5.926 1.00 87.31 84 ALA A CA 1
ATOM 667 C C . ALA A 1 84 ? 12.101 5.090 -5.995 1.00 87.31 84 ALA A C 1
ATOM 669 O O . ALA A 1 84 ? 12.720 5.340 -7.021 1.00 87.31 84 ALA A O 1
ATOM 670 N N . ALA A 1 85 ? 12.178 5.867 -4.910 1.00 87.56 85 ALA A N 1
ATOM 671 C CA . ALA A 1 85 ? 13.036 7.048 -4.835 1.00 87.56 85 ALA A CA 1
ATOM 672 C C . ALA A 1 85 ? 14.530 6.705 -4.701 1.00 87.56 85 ALA A C 1
ATOM 674 O O . ALA A 1 85 ? 15.374 7.482 -5.136 1.00 87.56 85 ALA A O 1
ATOM 675 N N . ALA A 1 86 ? 14.854 5.567 -4.080 1.00 86.94 86 ALA A N 1
ATOM 676 C CA . ALA A 1 86 ? 16.225 5.088 -3.920 1.00 86.94 86 ALA A CA 1
ATOM 677 C C . ALA A 1 86 ? 16.756 4.349 -5.159 1.00 86.94 86 ALA A C 1
ATOM 679 O O . ALA A 1 86 ? 17.970 4.206 -5.311 1.00 86.94 86 ALA A O 1
ATOM 680 N N . LEU A 1 87 ? 15.868 3.860 -6.029 1.00 80.44 87 LEU A N 1
ATOM 681 C CA . LEU A 1 87 ? 16.252 3.211 -7.275 1.00 80.44 87 LEU A CA 1
ATOM 682 C C . LEU A 1 87 ? 16.754 4.260 -8.279 1.00 80.44 87 LEU A C 1
ATOM 684 O O . LEU A 1 87 ? 16.056 5.245 -8.537 1.00 80.44 87 LEU A O 1
ATOM 688 N N . PRO A 1 88 ? 17.950 4.069 -8.864 1.00 75.81 88 PRO A N 1
ATOM 689 C CA . PRO A 1 88 ? 18.409 4.935 -9.934 1.00 75.81 88 PRO A CA 1
ATOM 690 C C . PRO A 1 88 ? 17.478 4.788 -11.143 1.00 75.81 88 PRO A C 1
ATOM 692 O O . PRO A 1 88 ? 17.086 3.683 -11.516 1.00 75.81 88 PRO A O 1
ATOM 695 N N . TRP A 1 89 ? 17.121 5.921 -11.751 1.00 64.62 89 TRP A N 1
ATOM 696 C CA . TRP A 1 89 ? 16.281 5.970 -12.955 1.00 64.62 89 TRP A CA 1
ATOM 697 C C . TRP A 1 89 ? 16.951 5.329 -14.174 1.00 64.62 89 TRP A C 1
ATOM 699 O O . TRP A 1 89 ? 16.264 4.895 -15.095 1.00 64.62 89 TRP A O 1
ATOM 709 N N . GLU A 1 90 ? 18.279 5.232 -14.150 1.00 60.50 90 GLU A N 1
ATOM 710 C CA . GLU A 1 90 ? 19.075 4.507 -15.129 1.00 60.50 90 GLU A CA 1
ATOM 711 C C . GLU A 1 90 ? 19.637 3.250 -14.469 1.00 60.50 90 GLU A C 1
ATOM 713 O O . GLU A 1 90 ? 20.440 3.308 -13.534 1.00 60.50 90 GLU A O 1
ATOM 718 N N . PHE A 1 91 ? 19.194 2.092 -14.952 1.00 61.53 91 PHE A N 1
ATOM 719 C CA . PHE A 1 91 ? 19.884 0.848 -14.658 1.00 61.53 91 PHE A CA 1
ATOM 720 C C . PHE A 1 91 ? 21.164 0.836 -15.495 1.00 61.53 91 PHE A C 1
ATOM 722 O O . PHE A 1 91 ? 21.074 1.031 -16.706 1.00 61.53 91 PHE A O 1
ATOM 729 N N . PRO A 1 92 ? 22.346 0.594 -14.906 1.00 58.47 92 PRO A N 1
ATOM 730 C CA . PRO A 1 92 ? 23.537 0.344 -15.701 1.00 58.47 92 PRO A CA 1
ATOM 731 C C . PRO A 1 92 ? 23.241 -0.809 -16.669 1.00 58.47 92 PRO A C 1
ATOM 733 O O . PRO A 1 92 ? 22.781 -1.865 -16.226 1.00 58.47 92 PRO A O 1
ATOM 736 N N . ASP A 1 93 ? 23.530 -0.628 -17.962 1.00 55.84 93 ASP A N 1
ATOM 737 C CA . ASP A 1 93 ? 23.269 -1.578 -19.066 1.00 55.84 93 ASP A CA 1
ATOM 738 C C . ASP A 1 93 ? 23.802 -3.012 -18.839 1.00 55.84 93 ASP A C 1
ATOM 740 O O . ASP A 1 93 ? 23.512 -3.936 -19.594 1.00 55.84 93 ASP A O 1
ATOM 744 N N . TYR A 1 94 ? 24.549 -3.240 -17.760 1.00 54.25 94 TYR A N 1
ATOM 745 C CA . TYR A 1 94 ? 25.033 -4.542 -17.313 1.00 54.25 94 TYR A CA 1
ATOM 746 C C . TYR A 1 94 ? 23.942 -5.577 -16.988 1.00 54.25 94 TYR A C 1
ATOM 748 O O . TYR A 1 94 ? 24.266 -6.761 -16.893 1.00 54.25 94 TYR A O 1
ATOM 756 N N . ALA A 1 95 ? 22.683 -5.165 -16.798 1.00 54.34 95 ALA A N 1
ATOM 757 C CA . ALA A 1 95 ? 21.565 -6.072 -16.518 1.00 54.34 95 ALA A CA 1
ATOM 758 C C . ALA A 1 95 ? 20.788 -6.520 -17.772 1.00 54.34 95 ALA A C 1
ATOM 760 O O . ALA A 1 95 ? 19.927 -7.397 -17.668 1.00 54.34 95 ALA A O 1
ATOM 761 N N . ALA A 1 96 ? 21.078 -5.957 -18.952 1.00 53.53 96 ALA A N 1
ATOM 762 C CA . ALA A 1 96 ? 20.537 -6.487 -20.197 1.00 53.53 96 ALA A CA 1
ATOM 763 C C . ALA A 1 96 ? 21.118 -7.898 -20.417 1.00 53.53 96 ALA A C 1
ATOM 765 O O . ALA A 1 96 ? 22.339 -8.064 -20.321 1.00 53.53 96 ALA A O 1
ATOM 766 N N . PRO A 1 97 ? 20.295 -8.931 -20.689 1.00 52.19 97 PRO A N 1
ATOM 767 C CA . PRO A 1 97 ? 20.803 -10.245 -21.056 1.00 52.19 97 PRO A CA 1
ATOM 768 C C . PRO A 1 97 ? 21.761 -10.064 -22.230 1.00 52.19 97 PRO A C 1
ATOM 770 O O . PRO A 1 97 ? 21.339 -9.687 -23.322 1.00 52.19 97 PRO A O 1
ATOM 773 N N . ARG A 1 98 ? 23.062 -10.264 -21.994 1.00 55.34 98 ARG A N 1
ATOM 774 C CA . ARG A 1 98 ? 24.067 -10.192 -23.054 1.00 55.34 98 ARG A CA 1
ATOM 775 C C . ARG A 1 98 ? 23.614 -11.146 -24.155 1.00 55.34 98 ARG A C 1
ATOM 777 O O . ARG A 1 98 ? 23.453 -12.337 -23.891 1.00 55.34 98 ARG A O 1
ATOM 784 N N . LEU A 1 99 ? 23.405 -10.626 -25.364 1.00 54.88 99 LEU A N 1
ATOM 785 C CA . LEU A 1 99 ? 23.049 -11.399 -26.565 1.00 54.88 99 LEU A CA 1
ATOM 786 C C . LEU A 1 99 ? 23.987 -12.609 -26.777 1.00 54.88 99 LEU A C 1
ATOM 788 O O . LEU A 1 99 ? 23.586 -13.622 -27.341 1.00 54.88 99 LEU A O 1
ATOM 792 N N . GLU A 1 100 ? 25.200 -12.552 -26.220 1.00 53.72 100 GLU A N 1
ATOM 793 C CA . GLU A 1 100 ? 26.173 -13.648 -26.142 1.00 53.72 100 GLU A CA 1
ATOM 794 C C . GLU A 1 100 ? 25.634 -14.924 -25.457 1.00 53.72 100 GLU A C 1
ATOM 796 O O . GLU A 1 100 ? 25.968 -16.029 -25.877 1.00 53.72 100 GLU A O 1
ATOM 801 N N . ILE A 1 101 ? 24.767 -14.813 -24.440 1.00 52.66 101 ILE A N 1
ATOM 802 C CA . ILE A 1 101 ? 24.194 -15.978 -23.732 1.00 52.66 101 ILE A CA 1
ATOM 803 C C . ILE A 1 101 ? 23.078 -16.642 -24.561 1.00 52.66 101 ILE A C 1
ATOM 805 O O . ILE A 1 101 ? 22.859 -17.849 -24.444 1.00 52.66 101 ILE A O 1
ATOM 809 N N . GLN A 1 102 ? 22.388 -15.888 -25.425 1.00 51.66 102 GLN A N 1
ATOM 810 C CA . GLN A 1 102 ? 21.412 -16.447 -26.371 1.00 51.66 102 GLN A CA 1
ATOM 811 C C . GLN A 1 102 ? 22.106 -17.148 -27.544 1.00 51.66 102 GLN A C 1
ATOM 813 O O . GLN A 1 102 ? 21.723 -18.267 -27.880 1.00 51.66 102 GLN A O 1
ATOM 818 N N . ALA A 1 103 ? 23.195 -16.573 -28.066 1.00 54.06 103 ALA A N 1
ATOM 819 C CA . ALA A 1 103 ? 23.990 -17.190 -29.131 1.00 54.06 103 ALA A CA 1
ATOM 820 C C . ALA A 1 103 ? 24.562 -18.571 -28.739 1.00 54.06 103 ALA A C 1
ATOM 822 O O . ALA A 1 103 ? 24.694 -19.449 -29.587 1.00 54.06 103 ALA A O 1
ATOM 823 N N . LEU A 1 104 ? 24.840 -18.802 -27.448 1.00 55.12 104 LEU A N 1
ATOM 824 C CA . LEU A 1 104 ? 25.326 -20.092 -26.940 1.00 55.12 104 LEU A CA 1
ATOM 825 C C . LEU A 1 104 ? 24.222 -21.161 -26.792 1.00 55.12 104 LEU A C 1
ATOM 827 O O . LEU A 1 104 ? 24.517 -22.350 -26.724 1.00 55.12 104 LEU A O 1
ATOM 831 N N . ARG A 1 105 ? 22.945 -20.762 -26.704 1.00 57.22 105 ARG A N 1
ATOM 832 C CA . ARG A 1 105 ? 21.808 -21.703 -26.656 1.00 57.22 105 ARG A CA 1
ATOM 833 C C . ARG A 1 105 ? 21.313 -22.094 -28.042 1.00 57.22 105 ARG A C 1
ATOM 835 O O . ARG A 1 105 ? 20.741 -23.169 -28.185 1.00 57.22 105 ARG A O 1
ATOM 842 N N . GLU A 1 106 ? 21.521 -21.234 -29.033 1.00 57.03 106 GLU A N 1
ATOM 843 C CA . GLU A 1 106 ? 21.122 -21.481 -30.421 1.00 57.03 106 GLU A CA 1
ATOM 844 C C . GLU A 1 106 ? 22.120 -22.354 -31.194 1.00 57.03 106 GLU A C 1
ATOM 846 O O . GLU A 1 106 ? 21.790 -22.837 -32.277 1.00 57.03 106 GLU A O 1
ATOM 851 N N . SER A 1 107 ? 23.309 -22.641 -30.646 1.00 58.00 107 SER A N 1
ATOM 852 C CA . SER A 1 107 ? 24.187 -23.664 -31.217 1.00 58.00 107 SER A CA 1
ATOM 853 C C . SER A 1 107 ? 23.609 -25.057 -30.963 1.00 58.00 107 SER A C 1
ATOM 855 O O . SER A 1 107 ? 23.856 -25.688 -29.935 1.00 58.00 107 SER A O 1
ATOM 857 N N . GLN A 1 108 ? 22.811 -25.520 -31.923 1.00 55.94 108 GLN A N 1
ATOM 858 C CA . GLN A 1 108 ? 22.375 -26.902 -32.078 1.00 55.94 108 GLN A CA 1
ATOM 859 C C . GLN A 1 108 ? 23.584 -27.856 -31.959 1.00 55.94 108 GLN A C 1
ATOM 861 O O . GLN A 1 108 ? 24.608 -27.609 -32.604 1.00 55.94 108 GLN A O 1
ATOM 866 N N . PRO A 1 109 ? 23.513 -28.937 -31.158 1.00 61.12 109 PRO A N 1
ATOM 867 C CA . PRO A 1 109 ? 24.603 -29.903 -31.099 1.00 61.12 109 PRO A CA 1
ATOM 868 C C . PRO A 1 109 ? 24.758 -30.587 -32.469 1.00 61.12 109 PRO A C 1
ATOM 870 O O . PRO A 1 109 ? 23.743 -30.872 -33.116 1.00 61.12 109 PRO A O 1
ATOM 873 N N . PRO A 1 110 ? 25.995 -30.848 -32.936 1.00 63.22 110 PRO A N 1
ATOM 874 C CA . PRO A 1 110 ? 26.205 -31.549 -34.195 1.00 63.22 110 PRO A CA 1
ATOM 875 C C . PRO A 1 110 ? 25.568 -32.941 -34.113 1.00 63.22 110 PRO A C 1
ATOM 877 O O . PRO A 1 110 ? 25.652 -33.616 -33.085 1.00 63.22 110 PRO A O 1
ATOM 880 N N . ALA A 1 111 ? 24.880 -33.336 -35.187 1.00 61.75 111 ALA A N 1
ATOM 881 C CA . ALA A 1 111 ? 24.265 -34.653 -35.295 1.00 61.75 111 ALA A CA 1
ATOM 882 C C . ALA A 1 111 ? 25.330 -35.751 -35.100 1.00 61.75 111 ALA A C 1
ATOM 884 O O . ALA A 1 111 ? 26.469 -35.563 -35.529 1.00 61.75 111 ALA A O 1
ATOM 885 N N . PRO A 1 112 ? 24.996 -36.884 -34.457 1.00 59.31 112 PRO A N 1
ATOM 886 C CA . PRO A 1 112 ? 25.937 -37.985 -34.331 1.00 59.31 112 PRO A CA 1
ATOM 887 C C . PRO A 1 112 ? 26.230 -38.546 -35.727 1.00 59.31 112 PRO A C 1
ATOM 889 O O . PRO A 1 112 ? 25.325 -39.040 -36.401 1.00 59.31 112 PRO A O 1
ATOM 892 N N . ASP A 1 113 ? 27.489 -38.451 -36.156 1.00 53.97 113 ASP A N 1
ATOM 893 C CA . ASP A 1 113 ? 27.977 -39.099 -37.371 1.00 53.97 113 ASP A CA 1
ATOM 894 C C . ASP A 1 113 ? 27.775 -40.610 -37.244 1.00 53.97 113 ASP A C 1
ATOM 896 O O . ASP A 1 113 ? 28.412 -41.288 -36.435 1.00 53.97 113 ASP A O 1
ATOM 900 N N . GLY A 1 114 ? 26.853 -41.138 -38.041 1.00 57.25 114 GLY A N 1
ATOM 901 C CA . GLY A 1 114 ? 26.540 -42.555 -38.038 1.00 57.25 114 GLY A CA 1
ATOM 902 C C . GLY A 1 114 ? 25.620 -42.953 -39.177 1.00 57.25 114 GLY A C 1
ATOM 903 O O . GLY A 1 114 ? 24.458 -43.245 -38.923 1.00 57.25 114 GLY A O 1
ATOM 904 N N . ALA A 1 115 ? 26.141 -42.965 -40.410 1.00 45.88 115 ALA A N 1
ATOM 905 C CA . ALA A 1 115 ? 25.828 -43.965 -41.444 1.00 45.88 115 ALA A CA 1
ATOM 906 C C . ALA A 1 115 ? 26.522 -43.620 -42.775 1.00 45.88 115 ALA A C 1
ATOM 908 O O . ALA A 1 115 ? 26.054 -42.775 -43.534 1.00 45.88 115 ALA A O 1
ATOM 909 N N . VAL A 1 116 ? 27.589 -44.345 -43.106 1.00 45.97 116 VAL A N 1
ATOM 910 C CA . VAL A 1 116 ? 27.953 -44.612 -44.504 1.00 45.97 116 VAL A CA 1
ATOM 911 C C . VAL A 1 116 ? 28.306 -46.093 -44.598 1.00 45.97 116 VAL A C 1
ATOM 913 O O . VAL A 1 116 ? 29.300 -46.506 -44.014 1.00 45.97 116 VAL A O 1
ATOM 916 N N . ASN A 1 117 ? 27.394 -46.825 -45.254 1.00 40.47 117 ASN A N 1
ATOM 917 C CA . ASN A 1 117 ? 27.423 -48.197 -45.790 1.00 40.47 117 ASN A CA 1
ATOM 918 C C . ASN A 1 117 ? 28.454 -49.196 -45.249 1.00 40.47 117 ASN A C 1
ATOM 920 O O . ASN A 1 117 ? 29.657 -49.036 -45.546 1.00 40.47 117 ASN A O 1
#

Secondary structure (DSSP, 8-state):
-HHHHHHHHHHHHHHHHHHHHHHHHHTS-HHHHHHHHHHHHHHHTTSTTPPPP-THHHHS-GGGS-HHHHHHHHHHHHHHHHHHHHS-SS--GGGS--HHHHHTTS-PPPPP-----